Protein AF-E5BIM7-F1 (afdb_monomer_lite)

Sequence (135 aa):
MYSMKSFYQRKAYYFTISDIEKTIEVKNSFFLLENKVVLPNHLSYYLTSNSVLDQKYGHLTRNGNISPSFSIYLFGYQGFVKDKITFSSFEETKILRLRQYHKIKGKSVDMENIQKYHLETNKNRKLFYQEWREE

Structure (mmCIF, N/CA/C/O backbone):
data_AF-E5BIM7-F1
#
_entry.id   AF-E5BIM7-F1
#
loop_
_atom_site.group_PDB
_atom_site.id
_atom_site.type_symbol
_atom_site.label_atom_id
_atom_site.label_alt_id
_atom_site.label_comp_id
_atom_site.label_asym_id
_atom_site.label_entity_id
_atom_site.label_seq_id
_atom_site.pdbx_PDB_ins_code
_atom_site.Cartn_x
_atom_site.Cartn_y
_atom_site.Cartn_z
_atom_site.occupancy
_atom_site.B_iso_or_equiv
_atom_site.auth_seq_id
_atom_site.auth_comp_id
_atom_site.auth_asym_id
_atom_site.auth_atom_id
_atom_site.pdbx_PDB_model_num
ATOM 1 N N . MET A 1 1 ? -9.275 -11.654 -5.867 1.00 37.00 1 MET A N 1
ATOM 2 C CA . MET A 1 1 ? -8.081 -12.325 -5.315 1.00 37.00 1 MET A CA 1
ATOM 3 C C . MET A 1 1 ? -6.870 -11.705 -6.003 1.00 37.00 1 MET A C 1
ATOM 5 O O . MET A 1 1 ? -6.697 -11.920 -7.198 1.00 37.00 1 MET A O 1
ATOM 9 N N . TYR A 1 2 ? -6.131 -10.818 -5.331 1.00 44.84 2 TYR A N 1
ATOM 10 C CA . TYR A 1 2 ? -5.008 -10.100 -5.947 1.00 44.84 2 TYR A CA 1
ATOM 11 C C . TYR A 1 2 ? -3.787 -11.012 -5.905 1.00 44.84 2 TYR A C 1
ATOM 13 O O . TYR A 1 2 ? -3.088 -11.087 -4.902 1.00 44.84 2 TYR A O 1
ATOM 21 N N . SER A 1 3 ? -3.600 -11.794 -6.970 1.00 39.97 3 SER A N 1
ATOM 22 C CA . SER A 1 3 ? -2.574 -12.834 -7.033 1.00 39.97 3 SER A CA 1
ATOM 23 C C . SER A 1 3 ? -1.196 -12.276 -6.672 1.00 39.97 3 SER A C 1
ATOM 25 O O . SER A 1 3 ? -0.705 -11.352 -7.329 1.00 39.97 3 SER A O 1
ATOM 27 N N . MET A 1 4 ? -0.572 -12.882 -5.668 1.00 49.44 4 MET A N 1
ATOM 28 C CA . MET A 1 4 ? 0.821 -12.685 -5.298 1.00 49.44 4 MET A CA 1
ATOM 29 C C . MET A 1 4 ? 1.718 -12.890 -6.528 1.00 49.44 4 MET A C 1
ATOM 31 O O . MET A 1 4 ? 1.748 -13.975 -7.107 1.00 49.44 4 MET A O 1
ATOM 35 N N . LYS A 1 5 ? 2.432 -11.843 -6.959 1.00 57.62 5 LYS A N 1
ATOM 36 C CA . LYS A 1 5 ? 3.376 -11.921 -8.083 1.00 57.62 5 LYS A CA 1
ATOM 37 C C . LYS A 1 5 ? 4.771 -11.518 -7.625 1.00 57.62 5 LYS A C 1
ATOM 39 O O . LYS A 1 5 ? 4.980 -10.417 -7.116 1.00 57.62 5 LYS A O 1
ATOM 44 N N . SER A 1 6 ? 5.702 -12.445 -7.814 1.00 50.94 6 SER A N 1
ATOM 45 C CA . SER A 1 6 ? 7.130 -12.277 -7.562 1.00 50.94 6 SER A CA 1
ATOM 46 C C . SER A 1 6 ? 7.837 -12.089 -8.901 1.00 50.94 6 SER A C 1
ATOM 48 O O . SER A 1 6 ? 7.661 -12.897 -9.813 1.00 50.94 6 SER A O 1
ATOM 50 N N . PHE A 1 7 ? 8.633 -11.031 -9.033 1.00 56.16 7 PHE A N 1
ATOM 51 C CA . PHE A 1 7 ? 9.405 -10.757 -10.246 1.00 56.16 7 PHE A CA 1
ATOM 52 C C . PHE A 1 7 ? 10.848 -11.260 -10.088 1.00 56.16 7 PHE A C 1
ATOM 54 O O . PHE A 1 7 ? 11.669 -10.604 -9.461 1.00 56.16 7 PHE A O 1
ATOM 61 N N . TYR A 1 8 ? 11.154 -12.443 -10.631 1.00 51.38 8 TYR A N 1
ATOM 62 C CA . TYR A 1 8 ? 12.379 -13.216 -10.337 1.00 51.38 8 TYR A CA 1
ATOM 63 C C . TYR A 1 8 ? 13.677 -12.732 -11.012 1.00 51.38 8 TYR A C 1
ATOM 65 O O . TYR A 1 8 ? 14.734 -13.323 -10.798 1.00 51.38 8 TYR A O 1
ATOM 73 N N . GLN A 1 9 ? 13.639 -11.686 -11.839 1.00 55.38 9 GLN A N 1
ATOM 74 C CA . GLN A 1 9 ? 14.839 -11.211 -12.538 1.00 55.38 9 GLN A CA 1
ATOM 75 C C . GLN A 1 9 ? 15.584 -10.158 -11.708 1.00 55.38 9 GLN A C 1
ATOM 77 O O . GLN A 1 9 ? 14.973 -9.186 -11.265 1.00 55.38 9 GLN A O 1
ATOM 82 N N . ARG A 1 10 ? 16.910 -10.319 -11.559 1.00 58.56 10 ARG A N 1
ATOM 83 C CA . ARG A 1 10 ? 17.828 -9.372 -10.891 1.00 58.56 10 ARG A CA 1
ATOM 84 C C . ARG A 1 10 ? 17.988 -8.069 -11.691 1.00 58.56 10 ARG A C 1
ATOM 86 O O . ARG A 1 10 ? 19.052 -7.798 -12.241 1.00 58.56 10 ARG A O 1
ATOM 93 N N . LYS A 1 11 ? 16.942 -7.251 -11.761 1.00 64.06 11 LYS A N 1
ATOM 94 C CA . LYS A 1 11 ? 16.935 -5.966 -12.475 1.00 64.06 11 LYS A CA 1
ATOM 95 C C . LYS A 1 11 ? 16.247 -4.879 -11.656 1.00 64.06 11 LYS A C 1
ATOM 97 O O . LYS A 1 11 ? 15.528 -5.169 -10.704 1.00 64.06 11 LYS A O 1
ATOM 102 N N . ALA A 1 12 ? 16.509 -3.620 -12.001 1.00 66.12 12 ALA A N 1
ATOM 103 C CA . ALA A 1 12 ? 15.769 -2.508 -11.421 1.00 66.12 12 ALA A CA 1
ATOM 104 C C . ALA A 1 12 ? 14.326 -2.556 -11.936 1.00 66.12 12 ALA A C 1
ATOM 106 O O . ALA A 1 12 ? 14.098 -2.650 -13.144 1.00 66.12 12 ALA A O 1
ATOM 107 N N . TYR A 1 13 ? 13.371 -2.493 -11.013 1.00 75.50 13 TYR A N 1
ATOM 108 C CA . TYR A 1 13 ? 11.967 -2.289 -11.337 1.00 75.50 13 TYR A CA 1
ATOM 109 C C . TYR A 1 13 ? 11.569 -0.893 -10.913 1.00 75.50 13 TYR A C 1
ATOM 111 O O . TYR A 1 13 ? 12.003 -0.409 -9.865 1.00 75.50 13 TYR A O 1
ATOM 119 N N . TYR A 1 14 ? 10.712 -0.299 -11.720 1.00 81.38 14 TYR A N 1
ATOM 120 C CA . TYR A 1 14 ? 10.005 0.928 -11.428 1.00 81.38 14 TYR A CA 1
ATOM 121 C C . TYR A 1 14 ? 8.544 0.573 -11.243 1.00 81.38 14 TYR A C 1
ATOM 123 O O . TYR A 1 14 ? 8.036 -0.352 -11.875 1.00 81.38 14 TYR A O 1
ATOM 131 N N . PHE A 1 15 ? 7.853 1.297 -10.387 1.00 84.38 15 PHE A N 1
ATOM 132 C CA . PHE A 1 15 ? 6.412 1.164 -10.302 1.00 84.38 15 PHE A CA 1
ATOM 133 C C . PHE A 1 15 ? 5.767 2.535 -10.238 1.00 84.38 15 PHE A C 1
ATOM 135 O O . PHE A 1 15 ? 6.331 3.487 -9.689 1.00 84.38 15 PHE A O 1
ATOM 142 N N . THR A 1 16 ? 4.580 2.607 -10.821 1.00 85.00 16 THR A N 1
ATOM 143 C CA . THR A 1 16 ? 3.729 3.786 -10.817 1.00 85.00 16 THR A CA 1
ATOM 144 C C . THR A 1 16 ? 2.406 3.403 -10.179 1.00 85.00 16 THR A C 1
ATOM 146 O O . THR A 1 16 ? 1.821 2.385 -10.542 1.00 85.00 16 THR A O 1
ATOM 149 N N . ILE A 1 17 ? 1.940 4.201 -9.226 1.00 84.56 17 ILE A N 1
ATOM 150 C CA . ILE A 1 17 ? 0.595 4.069 -8.663 1.00 84.56 17 ILE A CA 1
ATOM 151 C C . ILE A 1 17 ? -0.217 5.247 -9.162 1.00 84.56 17 ILE A C 1
ATOM 153 O O . ILE A 1 17 ? 0.164 6.384 -8.890 1.00 84.56 17 ILE A O 1
ATOM 157 N N . SER A 1 18 ? -1.303 4.968 -9.874 1.00 82.44 18 SER A N 1
ATOM 158 C CA . SER A 1 18 ? -2.272 5.973 -10.296 1.00 82.44 18 SER A CA 1
ATOM 159 C C . SER A 1 18 ? -3.436 5.981 -9.320 1.00 82.44 18 SER A C 1
ATOM 161 O O . SER A 1 18 ? -4.114 4.966 -9.152 1.00 82.44 18 SER A O 1
ATOM 163 N N . ASP A 1 19 ? -3.641 7.127 -8.679 1.00 74.31 19 ASP A N 1
ATOM 164 C CA . ASP A 1 19 ? -4.798 7.403 -7.832 1.00 74.31 19 ASP A CA 1
ATOM 165 C C . ASP A 1 19 ? -6.079 7.357 -8.692 1.00 74.31 19 ASP A C 1
ATOM 167 O O . ASP A 1 19 ? -6.959 6.528 -8.479 1.00 74.31 19 ASP A O 1
ATOM 171 N N . ILE A 1 20 ? -6.094 8.121 -9.787 1.00 79.62 20 ILE A N 1
ATOM 172 C CA . ILE A 1 20 ? -7.235 8.271 -10.704 1.00 79.62 20 ILE A CA 1
ATOM 173 C C . ILE A 1 20 ? -7.615 6.951 -11.382 1.00 79.62 20 ILE A C 1
ATOM 175 O O . ILE A 1 20 ? -8.776 6.542 -11.370 1.00 79.62 20 ILE A O 1
ATOM 179 N N . GLU A 1 21 ? -6.639 6.271 -11.988 1.00 83.81 21 GLU A N 1
ATOM 180 C CA . GLU A 1 21 ? -6.905 5.011 -12.693 1.00 83.81 21 GLU A CA 1
ATOM 181 C C . GLU A 1 21 ? -7.030 3.826 -11.734 1.00 83.81 21 GLU A C 1
ATOM 183 O O . GLU A 1 21 ? -7.467 2.752 -12.146 1.00 83.81 21 GLU A O 1
ATOM 188 N N . LYS A 1 22 ? -6.634 4.006 -10.467 1.00 85.44 22 LYS A N 1
ATOM 189 C CA . LYS A 1 22 ? -6.586 2.962 -9.440 1.00 85.44 22 LYS A CA 1
ATOM 190 C C . LYS A 1 22 ? -5.776 1.762 -9.914 1.00 85.44 22 LYS A C 1
ATOM 192 O O . LYS A 1 22 ? -6.202 0.612 -9.833 1.00 85.44 22 LYS A O 1
ATOM 197 N N . THR A 1 23 ? -4.587 2.029 -10.436 1.00 89.06 23 THR A N 1
ATOM 198 C CA . THR A 1 23 ? -3.697 1.016 -11.006 1.00 89.06 23 THR A CA 1
ATOM 199 C C . THR A 1 23 ? -2.325 1.070 -10.357 1.00 89.06 23 THR A C 1
ATOM 201 O O . THR A 1 23 ? -1.834 2.126 -9.963 1.00 89.06 23 THR A O 1
ATOM 204 N N . ILE A 1 24 ? -1.694 -0.096 -10.253 1.00 88.38 24 ILE A N 1
ATOM 205 C CA . ILE A 1 24 ? -0.274 -0.233 -9.950 1.00 88.38 24 ILE A CA 1
ATOM 206 C C . ILE A 1 24 ? 0.379 -0.835 -11.185 1.00 88.38 24 ILE A C 1
ATOM 208 O O . ILE A 1 24 ? 0.134 -1.992 -11.531 1.00 88.38 24 ILE A O 1
ATOM 212 N N . GLU A 1 25 ? 1.214 -0.055 -11.849 1.00 89.44 25 GLU A N 1
ATOM 213 C CA . GLU A 1 25 ? 2.009 -0.505 -12.982 1.00 89.44 25 GLU A CA 1
ATOM 214 C C . GLU A 1 25 ? 3.417 -0.838 -12.510 1.00 89.44 25 GLU A C 1
ATOM 216 O O . GLU A 1 25 ? 4.029 -0.053 -11.792 1.00 89.44 25 GLU A O 1
ATOM 221 N N . VAL A 1 26 ? 3.941 -1.988 -12.924 1.00 85.69 26 VAL A N 1
ATOM 222 C CA . VAL A 1 26 ? 5.335 -2.380 -12.709 1.00 85.69 26 VAL A CA 1
ATOM 223 C C . VAL A 1 26 ? 6.031 -2.380 -14.059 1.00 85.69 26 VAL A C 1
ATOM 225 O O . VAL A 1 26 ? 5.583 -3.032 -15.004 1.00 85.69 26 VAL A O 1
ATOM 228 N N . LYS A 1 27 ? 7.129 -1.638 -14.139 1.00 85.44 27 LYS A N 1
ATOM 229 C CA . LYS A 1 27 ? 7.945 -1.433 -15.331 1.00 85.44 27 LYS A CA 1
ATOM 230 C C . LYS A 1 27 ? 9.363 -1.933 -15.076 1.00 85.44 27 LYS A C 1
ATOM 232 O O . LYS A 1 27 ? 9.860 -1.872 -13.950 1.00 85.44 27 LYS A O 1
ATOM 237 N N . ASN A 1 28 ? 10.020 -2.435 -16.112 1.00 81.56 28 ASN A N 1
ATOM 238 C CA . ASN A 1 28 ? 11.428 -2.825 -16.023 1.00 81.56 28 ASN A CA 1
ATOM 239 C C . ASN A 1 28 ? 12.375 -1.629 -16.179 1.00 81.56 28 ASN A C 1
ATOM 241 O O . ASN A 1 28 ? 11.948 -0.482 -16.297 1.00 81.56 28 ASN A O 1
ATOM 245 N N . SER A 1 29 ? 13.677 -1.911 -16.213 1.00 78.44 29 SER A N 1
ATOM 246 C CA . SER A 1 29 ? 14.736 -0.913 -16.378 1.00 78.44 29 SER A CA 1
ATOM 247 C C . SER A 1 29 ? 14.687 -0.126 -17.691 1.00 78.44 29 SER A C 1
ATOM 249 O O . SER A 1 29 ? 15.314 0.923 -17.775 1.00 78.44 29 SER A O 1
ATOM 251 N N . PHE A 1 30 ? 13.951 -0.605 -18.696 1.00 81.88 30 PHE A N 1
ATOM 252 C CA . PHE A 1 30 ? 13.709 0.090 -19.964 1.00 81.88 30 PHE A CA 1
ATOM 253 C C . PHE A 1 30 ? 12.359 0.829 -19.980 1.00 81.88 30 PHE A C 1
ATOM 255 O O . PHE A 1 30 ? 11.901 1.242 -21.039 1.00 81.88 30 PHE A O 1
ATOM 262 N N . PHE A 1 31 ? 11.704 0.975 -18.820 1.00 81.31 31 PHE A N 1
ATOM 263 C CA . PHE A 1 31 ? 10.373 1.574 -18.654 1.00 81.31 31 PHE A CA 1
ATOM 264 C C . PHE A 1 31 ? 9.239 0.862 -19.409 1.00 81.31 31 PHE A C 1
ATOM 266 O O . PHE A 1 31 ? 8.140 1.402 -19.538 1.00 81.31 31 PHE A O 1
ATOM 273 N N . LEU A 1 32 ? 9.464 -0.379 -19.845 1.00 85.50 32 LEU A N 1
ATOM 274 C CA . LEU A 1 32 ? 8.436 -1.203 -20.473 1.00 85.50 32 LEU A CA 1
ATOM 275 C C . LEU A 1 32 ? 7.540 -1.828 -19.401 1.00 85.50 32 LEU A C 1
ATOM 277 O O . LEU A 1 32 ? 8.039 -2.315 -18.383 1.00 85.50 32 LEU A O 1
ATOM 281 N N . LEU A 1 33 ? 6.226 -1.816 -19.637 1.00 87.50 33 LEU A N 1
ATOM 282 C CA . LEU A 1 33 ? 5.225 -2.392 -18.740 1.00 87.50 33 LEU A CA 1
ATOM 283 C C . LEU A 1 33 ? 5.383 -3.916 -18.667 1.00 87.50 33 LEU A C 1
ATOM 285 O O . LEU A 1 33 ? 5.223 -4.609 -19.667 1.00 87.50 33 LEU A O 1
ATOM 289 N N . GLU A 1 34 ? 5.651 -4.437 -17.472 1.00 83.94 34 GLU A N 1
ATOM 290 C CA . GLU A 1 34 ? 5.719 -5.883 -17.216 1.00 83.94 34 GLU A CA 1
ATOM 291 C C . GLU A 1 34 ? 4.520 -6.390 -16.421 1.00 83.94 34 GLU A C 1
ATOM 293 O O . GLU A 1 34 ? 4.201 -7.579 -16.454 1.00 83.94 34 GLU A O 1
ATOM 298 N N . ASN A 1 35 ? 3.850 -5.508 -15.680 1.00 84.75 35 ASN A N 1
ATOM 299 C CA . ASN A 1 35 ? 2.665 -5.876 -14.926 1.00 84.75 35 ASN A CA 1
ATOM 300 C C . ASN A 1 35 ? 1.747 -4.692 -14.690 1.00 84.75 35 ASN A C 1
ATOM 302 O O . ASN A 1 35 ? 2.205 -3.565 -14.517 1.00 84.75 35 ASN A O 1
ATOM 306 N N . LYS A 1 36 ? 0.459 -4.995 -14.574 1.00 88.19 36 LYS A N 1
ATOM 307 C CA . LYS A 1 36 ? -0.571 -4.049 -14.179 1.00 88.19 36 LYS A CA 1
ATOM 308 C C . LYS A 1 36 ? -1.506 -4.733 -13.193 1.00 88.19 36 LYS A C 1
ATOM 310 O O . LYS A 1 36 ? -2.091 -5.769 -13.501 1.00 88.19 36 LYS A O 1
ATOM 315 N N . VAL A 1 37 ? -1.629 -4.153 -12.007 1.00 87.25 37 VAL A N 1
ATOM 316 C CA . VAL A 1 37 ? -2.616 -4.539 -10.999 1.00 87.25 37 VAL A CA 1
ATOM 317 C C . VAL A 1 37 ? -3.686 -3.463 -10.977 1.00 87.25 37 VAL A C 1
ATOM 319 O O . VAL A 1 37 ? -3.378 -2.288 -10.801 1.00 87.25 37 VAL A O 1
ATOM 322 N N . VAL A 1 38 ? -4.937 -3.864 -11.167 1.00 88.38 38 VAL A N 1
ATOM 323 C CA . VAL A 1 38 ? -6.094 -2.972 -11.060 1.00 88.38 38 VAL A CA 1
ATOM 324 C C . VAL A 1 38 ? -6.629 -3.075 -9.638 1.00 88.38 38 VAL A C 1
ATOM 326 O O . VAL A 1 38 ? -6.905 -4.176 -9.167 1.00 88.38 38 VAL A O 1
ATOM 329 N N . LEU A 1 39 ? -6.730 -1.948 -8.943 1.00 86.62 39 LEU A N 1
ATOM 330 C CA . LEU A 1 39 ? -7.316 -1.843 -7.610 1.00 86.62 39 LEU A CA 1
ATOM 331 C C . LEU A 1 39 ? -8.848 -1.705 -7.715 1.00 86.62 39 LEU A C 1
ATOM 333 O O . LEU A 1 39 ? -9.361 -1.278 -8.752 1.00 86.62 39 LEU A O 1
ATOM 337 N N . PRO A 1 40 ? -9.603 -2.030 -6.650 1.00 85.88 40 PRO A N 1
ATOM 338 C CA . PRO A 1 40 ? -11.048 -1.826 -6.614 1.00 85.88 40 PRO A CA 1
ATOM 339 C C . PRO A 1 40 ? -11.446 -0.384 -6.935 1.00 85.88 40 PRO A C 1
ATOM 341 O O . PRO A 1 40 ? -11.134 0.548 -6.192 1.00 85.88 40 PRO A O 1
ATOM 344 N N . ASN A 1 41 ? -12.211 -0.198 -8.007 1.00 83.56 41 ASN A N 1
ATOM 345 C CA . ASN A 1 41 ? -12.645 1.129 -8.431 1.00 83.56 41 ASN A CA 1
ATOM 346 C C . ASN A 1 41 ? -13.712 1.766 -7.531 1.00 83.56 41 ASN A C 1
ATOM 348 O O . ASN A 1 41 ? -13.817 2.986 -7.466 1.00 83.56 41 ASN A O 1
ATOM 352 N N . HIS A 1 42 ? -14.464 0.958 -6.801 1.00 85.12 42 HIS A N 1
ATOM 353 C CA . HIS A 1 42 ? -15.542 1.388 -5.914 1.00 85.12 42 HIS A CA 1
ATOM 354 C C . HIS A 1 42 ? -15.081 1.639 -4.470 1.00 85.12 42 HIS A C 1
ATOM 356 O O . HIS A 1 42 ? -15.882 2.075 -3.649 1.00 85.12 42 HIS A O 1
ATOM 362 N N . LEU A 1 43 ? -13.814 1.356 -4.144 1.00 87.62 43 LEU A N 1
ATOM 363 C CA . LEU A 1 43 ? -13.265 1.601 -2.810 1.00 87.62 43 LEU A CA 1
ATOM 364 C C . LEU A 1 43 ? -12.429 2.879 -2.777 1.00 87.62 43 LEU A C 1
ATOM 366 O O . LEU A 1 43 ? -11.761 3.243 -3.753 1.00 87.62 43 LEU A O 1
ATOM 370 N N . SER A 1 44 ? -12.448 3.525 -1.616 1.00 89.19 44 SER A N 1
ATOM 371 C CA . SER A 1 44 ? -11.540 4.617 -1.276 1.00 89.19 44 SER A CA 1
ATOM 372 C C . SER A 1 44 ? -10.195 4.052 -0.833 1.00 89.19 44 SER A C 1
ATOM 374 O O . SER A 1 44 ? -10.129 2.967 -0.245 1.00 89.19 44 SER A O 1
ATOM 376 N N . TYR A 1 45 ? -9.115 4.788 -1.083 1.00 88.81 45 TYR A N 1
ATOM 377 C CA . TYR A 1 45 ? -7.771 4.378 -0.694 1.00 88.81 45 TYR A CA 1
ATOM 378 C C . TYR A 1 45 ? -6.983 5.526 -0.094 1.00 88.81 45 TYR A C 1
ATOM 380 O O . TYR A 1 45 ? -7.183 6.694 -0.404 1.00 88.81 45 TYR A O 1
ATOM 388 N N . TYR A 1 46 ? -6.057 5.150 0.777 1.00 88.75 46 TYR A N 1
ATOM 389 C CA . TYR A 1 46 ? -5.064 6.047 1.334 1.00 88.75 46 TYR A CA 1
ATOM 390 C C . TYR A 1 46 ? -3.678 5.527 0.984 1.00 88.75 46 TYR A C 1
ATOM 392 O O . TYR A 1 46 ? -3.349 4.372 1.263 1.00 88.75 46 TYR A O 1
ATOM 400 N N . LEU A 1 47 ? -2.849 6.385 0.404 1.00 87.56 47 LEU A N 1
ATOM 401 C CA . LEU A 1 47 ? -1.491 6.047 0.007 1.00 87.56 47 LEU A CA 1
ATOM 402 C C . LEU A 1 47 ? -0.498 6.771 0.913 1.00 87.56 47 LEU A C 1
ATOM 404 O O . LEU A 1 47 ? -0.395 7.995 0.867 1.00 87.56 47 LEU A O 1
ATOM 408 N N . THR A 1 48 ? 0.272 6.012 1.696 1.00 81.56 48 THR A N 1
ATOM 409 C CA . THR A 1 48 ? 1.246 6.555 2.656 1.00 81.56 48 THR A CA 1
ATOM 410 C C . THR A 1 48 ? 2.435 7.164 1.908 1.00 81.56 48 THR A C 1
ATOM 412 O O . THR A 1 48 ? 3.446 6.508 1.659 1.00 81.56 48 THR A O 1
ATOM 415 N N . SER A 1 49 ? 2.306 8.406 1.467 1.00 66.56 49 SER A N 1
ATOM 416 C CA . SER A 1 49 ? 3.412 9.186 0.921 1.00 66.56 49 SER A CA 1
ATOM 417 C C . SER A 1 49 ? 3.043 10.661 0.927 1.00 66.56 49 SER A C 1
ATOM 419 O O . SER A 1 49 ? 1.918 11.010 0.579 1.00 66.56 49 SER A O 1
ATOM 421 N N . ASN A 1 50 ? 4.027 11.499 1.242 1.00 55.16 50 ASN A N 1
ATOM 422 C CA . ASN A 1 50 ? 3.908 12.954 1.298 1.00 55.16 50 ASN A CA 1
ATOM 423 C C . ASN A 1 50 ? 3.880 13.623 -0.094 1.00 55.16 50 ASN A C 1
ATOM 425 O O . ASN A 1 50 ? 3.893 14.845 -0.180 1.00 55.16 50 ASN A O 1
ATOM 429 N N . SER A 1 51 ? 3.900 12.850 -1.187 1.00 52.22 51 SER A N 1
ATOM 430 C CA . SER A 1 51 ? 3.828 13.389 -2.550 1.00 52.22 51 SER A CA 1
ATOM 431 C C . SER A 1 51 ? 2.407 13.840 -2.889 1.00 52.22 51 SER A C 1
ATOM 433 O O . SER A 1 51 ? 1.479 13.039 -2.774 1.00 52.22 51 SER A O 1
ATOM 435 N N . VAL A 1 52 ? 2.285 15.088 -3.354 1.00 51.38 52 VAL A N 1
ATOM 436 C CA . VAL A 1 52 ? 1.047 15.749 -3.820 1.00 51.38 52 VAL A CA 1
ATOM 437 C C . VAL A 1 52 ? 0.674 15.336 -5.258 1.00 51.38 52 VAL A C 1
ATOM 439 O O . VAL A 1 52 ? -0.360 15.734 -5.770 1.00 51.38 52 VAL A O 1
A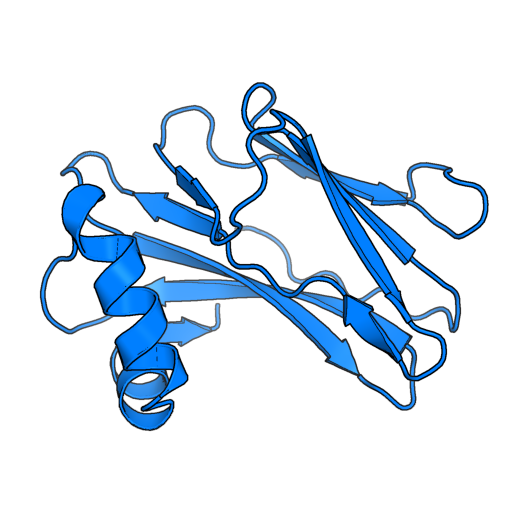TOM 442 N N . LEU A 1 53 ? 1.509 14.539 -5.932 1.00 58.00 53 LEU A N 1
ATOM 443 C CA . LEU A 1 53 ? 1.274 14.121 -7.318 1.00 58.00 53 LEU A CA 1
ATOM 444 C C . LEU A 1 53 ? 0.289 12.942 -7.408 1.00 58.00 53 LEU A C 1
ATOM 446 O O . LEU A 1 53 ? 0.439 11.963 -6.671 1.00 58.00 53 LEU A O 1
ATOM 450 N N . ASP A 1 54 ? -0.615 12.999 -8.395 1.00 60.16 54 ASP A N 1
ATOM 451 C CA . ASP A 1 54 ? -1.609 11.957 -8.742 1.00 60.16 54 ASP A CA 1
ATOM 452 C C . ASP A 1 54 ? -0.982 10.603 -9.114 1.00 60.16 54 ASP A C 1
ATOM 454 O O . ASP A 1 54 ? -1.636 9.556 -9.103 1.00 60.16 54 ASP A O 1
ATOM 458 N N . GLN A 1 55 ? 0.309 10.627 -9.450 1.00 62.31 55 GLN A N 1
ATOM 459 C CA . GLN A 1 55 ? 1.112 9.450 -9.726 1.00 62.31 55 GLN A CA 1
ATOM 460 C C . GLN A 1 55 ? 2.289 9.371 -8.766 1.00 62.31 55 GLN A C 1
ATOM 462 O O . GLN A 1 55 ? 3.101 10.295 -8.655 1.00 62.31 55 GLN A O 1
ATOM 467 N N . LYS A 1 56 ? 2.413 8.225 -8.093 1.00 73.25 56 LYS A N 1
ATOM 468 C CA . LYS A 1 56 ? 3.560 7.950 -7.223 1.00 73.25 56 LYS A CA 1
ATOM 469 C C . LYS A 1 56 ? 4.526 7.012 -7.907 1.00 73.25 56 LYS A C 1
ATOM 471 O O . LYS A 1 56 ? 4.125 5.978 -8.433 1.00 73.25 56 LYS A O 1
ATOM 476 N N . TYR A 1 57 ? 5.796 7.383 -7.847 1.00 77.25 57 TYR A N 1
ATOM 477 C CA . TYR A 1 57 ? 6.897 6.652 -8.446 1.00 77.25 57 TYR A CA 1
ATOM 478 C C . TYR A 1 57 ? 7.790 6.083 -7.357 1.00 77.25 57 TYR A C 1
ATOM 480 O O . TYR A 1 57 ? 8.087 6.748 -6.363 1.00 77.25 57 TYR A O 1
ATOM 488 N N . GLY A 1 58 ? 8.271 4.870 -7.573 1.00 79.88 58 GLY A N 1
ATOM 489 C CA . GLY A 1 58 ? 9.385 4.341 -6.809 1.00 79.88 58 GLY A CA 1
ATOM 490 C C . GLY A 1 58 ? 10.088 3.235 -7.567 1.00 79.88 58 GLY A C 1
ATOM 491 O O . GLY A 1 58 ? 9.691 2.853 -8.670 1.00 79.88 58 GLY A O 1
ATOM 492 N N . HIS A 1 59 ?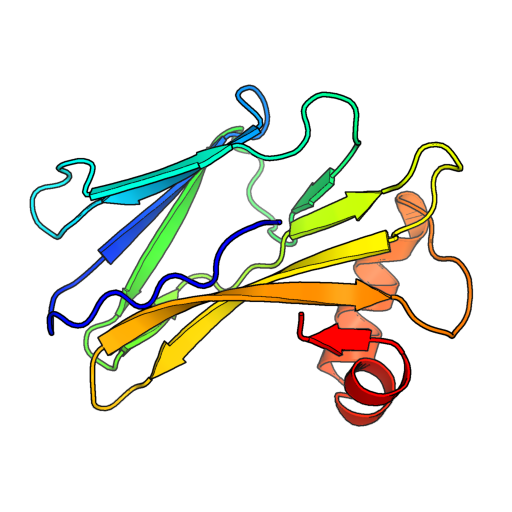 11.185 2.773 -6.987 1.00 80.38 59 HIS A N 1
ATOM 493 C CA . HIS A 1 59 ? 12.067 1.827 -7.641 1.00 80.38 59 HIS A CA 1
ATOM 494 C C . HIS A 1 59 ? 12.752 0.899 -6.644 1.00 80.38 59 HIS A C 1
ATOM 496 O O . HIS A 1 59 ? 12.845 1.190 -5.447 1.00 80.38 59 HIS A O 1
ATOM 502 N N . LEU A 1 60 ? 13.272 -0.211 -7.163 1.00 78.62 60 LEU A N 1
ATOM 503 C CA . LEU A 1 60 ? 14.247 -1.028 -6.453 1.00 78.62 60 LEU A CA 1
ATOM 504 C C . LEU A 1 60 ? 15.646 -0.438 -6.626 1.00 78.62 60 LEU A C 1
ATOM 506 O O . LEU A 1 60 ? 16.172 -0.338 -7.734 1.00 78.62 60 LEU A O 1
ATOM 510 N N . THR A 1 61 ? 16.251 -0.051 -5.509 1.00 73.69 61 THR A N 1
ATOM 511 C CA . THR A 1 61 ? 17.634 0.425 -5.436 1.00 73.69 61 THR A CA 1
ATOM 512 C C . THR A 1 61 ? 18.626 -0.679 -5.813 1.00 73.69 61 THR A C 1
ATOM 514 O O . THR A 1 61 ? 18.297 -1.867 -5.870 1.00 73.69 61 THR A O 1
ATOM 517 N N . ARG A 1 62 ? 19.897 -0.306 -6.010 1.00 66.75 62 ARG A N 1
ATOM 518 C CA . ARG A 1 62 ? 20.979 -1.262 -6.306 1.00 66.75 62 ARG A CA 1
ATOM 519 C C . ARG A 1 62 ? 21.133 -2.356 -5.245 1.00 66.75 62 ARG A C 1
ATOM 521 O O . ARG A 1 62 ? 21.481 -3.475 -5.617 1.00 66.75 62 ARG A O 1
ATOM 528 N N . ASN A 1 63 ? 20.813 -2.048 -3.988 1.00 71.56 63 ASN A N 1
ATOM 529 C CA . ASN A 1 63 ? 20.890 -2.972 -2.851 1.00 71.56 63 ASN A CA 1
ATOM 530 C C . ASN A 1 63 ? 19.596 -3.780 -2.667 1.00 71.56 63 ASN A C 1
ATOM 532 O O . ASN A 1 63 ? 19.441 -4.495 -1.690 1.00 71.56 63 ASN A O 1
ATOM 536 N N . GLY A 1 64 ? 18.642 -3.642 -3.591 1.00 70.56 64 GLY A N 1
ATOM 537 C CA . GLY A 1 64 ? 17.373 -4.351 -3.542 1.00 70.56 64 GLY A CA 1
ATOM 538 C C . GLY A 1 64 ? 16.330 -3.705 -2.637 1.00 70.56 64 GLY A C 1
ATOM 539 O O . GLY A 1 64 ? 15.227 -4.218 -2.598 1.00 70.56 64 GLY A O 1
ATOM 540 N N . ASN A 1 65 ? 16.599 -2.578 -1.971 1.00 76.31 65 ASN A N 1
ATOM 541 C CA . ASN A 1 65 ? 15.600 -1.851 -1.174 1.00 76.31 65 ASN A CA 1
ATOM 542 C C . ASN A 1 65 ? 14.601 -1.080 -2.039 1.00 76.31 65 ASN A C 1
ATOM 544 O O . ASN A 1 65 ? 14.978 -0.568 -3.093 1.00 76.31 65 ASN A O 1
ATOM 548 N N . ILE A 1 66 ? 13.361 -0.935 -1.570 1.00 82.00 66 ILE A N 1
ATOM 549 C CA . ILE A 1 66 ? 12.329 -0.111 -2.217 1.00 82.00 66 ILE A CA 1
ATOM 550 C C . ILE A 1 66 ? 12.458 1.344 -1.766 1.00 82.00 66 ILE A C 1
ATOM 552 O O . ILE A 1 66 ? 12.434 1.631 -0.567 1.00 82.00 66 ILE A O 1
ATOM 556 N N . SER A 1 67 ? 12.539 2.266 -2.728 1.00 78.56 67 SER A N 1
ATOM 557 C CA . SER A 1 67 ? 12.621 3.701 -2.454 1.00 78.56 67 SER A CA 1
ATOM 558 C C . SER A 1 67 ? 11.712 4.538 -3.375 1.00 78.56 67 SER A C 1
ATOM 560 O O . SER A 1 67 ? 11.793 4.386 -4.600 1.00 78.56 67 SER A O 1
ATOM 562 N N . PRO A 1 68 ? 10.873 5.440 -2.820 1.00 77.88 68 PRO A N 1
ATOM 563 C CA . PRO A 1 68 ? 10.509 5.520 -1.401 1.00 77.88 68 PRO A CA 1
ATOM 564 C C . PRO A 1 68 ? 9.669 4.301 -0.979 1.00 77.88 68 PRO A C 1
ATOM 566 O O . PRO A 1 68 ? 9.091 3.619 -1.819 1.00 77.88 68 PRO A O 1
ATOM 569 N N . SER A 1 69 ? 9.576 4.028 0.323 1.00 77.50 69 SER A N 1
ATOM 570 C CA . SER A 1 69 ? 8.639 3.028 0.856 1.00 77.50 69 SER A CA 1
ATOM 571 C C . SER A 1 69 ? 7.232 3.616 0.993 1.00 77.50 69 SER A C 1
ATOM 573 O O . SER A 1 69 ? 7.071 4.736 1.471 1.00 77.50 69 SER A O 1
ATOM 575 N N . PHE A 1 70 ? 6.208 2.855 0.612 1.00 81.62 70 PHE A N 1
ATOM 576 C CA . PHE A 1 70 ? 4.801 3.251 0.723 1.00 81.62 70 PHE A CA 1
ATOM 577 C C . PHE A 1 70 ? 3.911 2.017 0.930 1.00 81.62 70 PHE A C 1
ATOM 579 O O . PHE A 1 70 ? 4.312 0.865 0.754 1.00 81.62 70 PHE A O 1
ATOM 586 N N . SER A 1 71 ? 2.686 2.269 1.365 1.00 88.44 71 SER A N 1
ATOM 587 C CA . SER A 1 71 ? 1.609 1.309 1.557 1.00 88.44 71 SER A CA 1
ATOM 588 C C . SER A 1 71 ? 0.319 1.927 1.037 1.00 88.44 71 SER A C 1
ATOM 590 O O . SER A 1 71 ? 0.096 3.127 1.201 1.00 88.44 71 SER A O 1
ATOM 592 N N . ILE A 1 72 ? -0.531 1.101 0.441 1.00 90.81 72 ILE A N 1
ATOM 593 C CA . ILE A 1 72 ? -1.883 1.479 0.032 1.00 90.81 72 ILE A CA 1
ATOM 594 C C . ILE A 1 72 ? -2.841 0.841 1.028 1.00 90.81 72 ILE A C 1
ATOM 596 O O . ILE A 1 72 ? -2.759 -0.357 1.273 1.00 90.81 72 ILE A O 1
ATOM 600 N N . TYR A 1 73 ? -3.745 1.618 1.598 1.00 93.25 73 TYR A N 1
ATOM 601 C CA . TYR A 1 73 ? -4.843 1.123 2.415 1.00 93.25 73 TYR A CA 1
ATOM 602 C C . TYR A 1 73 ? -6.137 1.223 1.622 1.00 93.25 73 TYR A C 1
ATOM 604 O O . TYR A 1 73 ? -6.370 2.250 0.997 1.00 93.25 73 TYR A O 1
ATOM 612 N N . LEU A 1 74 ? -6.962 0.181 1.658 1.00 93.25 74 LEU A N 1
ATOM 613 C CA . LEU A 1 74 ? -8.265 0.113 0.999 1.00 93.25 74 LEU A CA 1
ATOM 614 C C . LEU A 1 74 ? -9.360 0.133 2.069 1.00 93.25 74 LEU A C 1
ATOM 616 O O . LEU A 1 74 ? -9.332 -0.655 3.023 1.00 93.25 74 LEU A O 1
ATOM 620 N N . PHE A 1 75 ? -10.322 1.035 1.908 1.00 94.44 75 PHE A N 1
ATOM 621 C CA . PHE A 1 75 ? -11.443 1.217 2.824 1.00 94.44 75 PHE A CA 1
ATOM 622 C C . PHE A 1 75 ? -12.681 0.536 2.263 1.00 94.44 75 PHE A C 1
ATOM 624 O O . PHE A 1 75 ? -13.022 0.729 1.100 1.00 94.44 75 PHE A O 1
ATOM 631 N N . GLY A 1 76 ? -13.355 -0.258 3.093 1.00 92.44 76 GLY A N 1
ATOM 632 C CA . GLY A 1 76 ? -14.642 -0.846 2.733 1.00 92.44 76 GLY A CA 1
ATOM 633 C C . GLY A 1 76 ? -15.756 0.203 2.698 1.00 92.44 76 GLY A C 1
ATOM 634 O O . GLY A 1 76 ? -15.586 1.323 3.172 1.00 92.44 76 GLY A O 1
ATOM 635 N N . TYR A 1 77 ? -16.938 -0.194 2.225 1.00 90.75 77 TYR A N 1
ATOM 636 C CA . TYR A 1 77 ? -18.112 0.687 2.103 1.00 90.75 77 TYR A CA 1
ATOM 637 C C . TYR A 1 77 ? -18.550 1.378 3.403 1.00 90.75 77 TYR A C 1
ATOM 639 O O . TYR A 1 77 ? -19.168 2.432 3.364 1.00 90.75 77 TYR A O 1
ATOM 647 N N . GLN A 1 78 ? -18.213 0.804 4.559 1.00 91.62 78 GLN A N 1
ATOM 648 C CA . GLN A 1 78 ? -18.497 1.388 5.874 1.00 91.62 78 GLN A CA 1
ATOM 649 C C . GLN A 1 78 ? -17.517 2.510 6.270 1.00 91.62 78 GLN A C 1
ATOM 651 O O . GLN A 1 78 ? -17.591 3.005 7.387 1.00 91.62 78 GLN A O 1
ATOM 656 N N . GLY A 1 79 ? -16.563 2.874 5.405 1.00 93.44 79 GLY A N 1
ATOM 657 C CA . GLY A 1 79 ? -15.576 3.926 5.671 1.00 93.44 79 GLY A CA 1
ATOM 658 C C . GLY A 1 79 ? -14.381 3.483 6.520 1.00 93.44 79 GLY A C 1
ATOM 659 O O . GLY A 1 79 ? -13.553 4.310 6.892 1.00 93.44 79 GLY A O 1
ATOM 660 N N . PHE A 1 80 ? -14.251 2.184 6.805 1.00 96.06 80 PHE A N 1
ATOM 661 C CA . PHE A 1 80 ? -13.158 1.633 7.608 1.00 96.06 80 PHE A CA 1
ATOM 662 C C . PHE A 1 80 ? -12.192 0.801 6.780 1.00 96.06 80 PHE A C 1
ATOM 664 O O . PHE A 1 80 ? -12.592 0.084 5.859 1.00 96.06 80 PHE A O 1
ATOM 671 N N . VAL A 1 81 ? -10.915 0.853 7.153 1.00 95.69 81 VAL A N 1
ATOM 672 C CA . VAL A 1 81 ? -9.858 0.112 6.472 1.00 95.69 81 VAL A CA 1
ATOM 673 C C . VAL A 1 81 ? -10.079 -1.400 6.572 1.00 95.69 81 VAL A C 1
ATOM 675 O O . VAL A 1 81 ? -10.352 -1.931 7.654 1.00 95.69 81 VAL A O 1
ATOM 678 N N . LYS A 1 82 ? -9.961 -2.090 5.437 1.00 95.44 82 LYS A N 1
ATOM 679 C CA . LYS A 1 82 ? -10.131 -3.545 5.318 1.00 95.44 82 LYS A CA 1
ATOM 680 C C . LYS A 1 82 ? -8.885 -4.229 4.795 1.00 95.44 82 LYS A C 1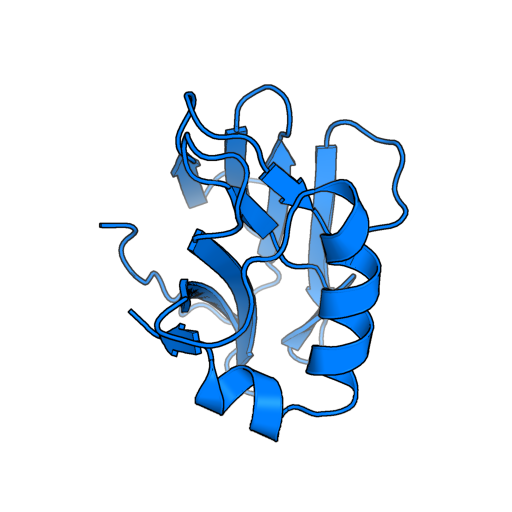
ATOM 682 O O . LYS A 1 82 ? -8.508 -5.262 5.337 1.00 95.44 82 LYS A O 1
ATOM 687 N N . ASP A 1 83 ? -8.215 -3.621 3.825 1.00 94.56 83 ASP A N 1
ATOM 688 C CA . ASP A 1 83 ? -7.022 -4.202 3.223 1.00 94.56 83 ASP A CA 1
ATOM 689 C C . ASP A 1 83 ? -5.858 -3.213 3.223 1.00 94.56 83 ASP A C 1
ATOM 691 O O . ASP A 1 83 ? -6.034 -1.991 3.219 1.00 94.56 83 ASP A O 1
ATOM 695 N N . LYS A 1 84 ? -4.646 -3.758 3.233 1.00 93.62 84 LYS A N 1
ATOM 696 C CA . LYS A 1 84 ? -3.400 -3.018 3.071 1.00 93.62 84 LYS A CA 1
ATOM 697 C C . LYS A 1 84 ? -2.537 -3.729 2.043 1.00 93.62 84 LYS A C 1
ATOM 699 O O . LYS A 1 84 ? -2.224 -4.902 2.206 1.00 93.62 84 LYS A O 1
ATOM 704 N N . ILE A 1 85 ? -2.100 -3.007 1.025 1.00 91.00 85 ILE A N 1
ATOM 705 C CA . ILE A 1 85 ? -1.121 -3.472 0.050 1.00 91.00 85 ILE A CA 1
ATOM 706 C C . ILE A 1 85 ? 0.231 -2.857 0.402 1.00 91.00 85 ILE A C 1
ATOM 708 O O . ILE A 1 85 ? 0.346 -1.644 0.603 1.00 91.00 85 ILE A O 1
ATOM 712 N N . THR A 1 86 ? 1.262 -3.690 0.484 1.00 87.88 86 THR A N 1
ATOM 713 C CA . THR A 1 86 ? 2.642 -3.258 0.714 1.00 87.88 86 THR A CA 1
ATOM 714 C C . THR A 1 86 ? 3.561 -3.765 -0.380 1.00 87.88 86 THR A C 1
ATOM 716 O O . THR A 1 86 ? 3.300 -4.769 -1.043 1.00 87.88 86 THR A O 1
ATOM 719 N N . PHE A 1 87 ? 4.662 -3.047 -0.557 1.00 83.94 87 PHE A N 1
ATOM 720 C CA . PHE A 1 87 ? 5.720 -3.405 -1.480 1.00 83.94 87 PHE A CA 1
ATOM 721 C C . PHE A 1 87 ? 6.878 -3.906 -0.629 1.00 83.94 87 PHE A C 1
ATOM 723 O O . PHE A 1 87 ? 7.283 -3.255 0.334 1.00 83.94 87 PHE A O 1
ATOM 730 N N . SER A 1 88 ? 7.379 -5.087 -0.959 1.00 79.31 88 SER A N 1
ATOM 731 C CA . SER A 1 88 ? 8.528 -5.699 -0.300 1.00 79.31 88 SER A CA 1
ATOM 732 C C . SER A 1 88 ? 9.527 -6.167 -1.339 1.00 79.31 88 SER A C 1
ATOM 734 O O . SER A 1 88 ? 9.168 -6.417 -2.493 1.00 79.31 88 SER A O 1
ATOM 736 N N . SER A 1 89 ? 10.776 -6.281 -0.920 1.00 75.56 89 SER A N 1
ATOM 737 C CA . SER A 1 89 ? 11.839 -6.787 -1.760 1.00 75.56 89 SER A CA 1
ATOM 738 C C . SER A 1 89 ? 12.757 -7.719 -0.995 1.00 75.56 89 SER A C 1
ATOM 740 O O . SER A 1 89 ? 12.937 -7.584 0.212 1.00 75.56 89 SER A O 1
ATOM 742 N N . PHE A 1 90 ? 13.305 -8.698 -1.706 1.00 68.56 90 PHE A N 1
ATOM 743 C CA . PHE A 1 90 ? 14.353 -9.568 -1.183 1.00 68.56 90 PHE A CA 1
ATOM 744 C C . PHE A 1 90 ? 15.704 -9.025 -1.651 1.00 68.56 90 PHE A C 1
ATOM 746 O O . PHE A 1 90 ? 15.975 -9.031 -2.852 1.00 68.56 90 PHE A O 1
ATOM 753 N N . GLU A 1 91 ? 16.528 -8.531 -0.723 1.00 59.88 91 GLU A N 1
ATOM 754 C CA . GLU A 1 91 ? 17.778 -7.803 -1.014 1.00 59.88 91 GLU A CA 1
ATOM 755 C C . GLU A 1 91 ? 18.729 -8.589 -1.941 1.00 59.88 91 GLU A C 1
ATOM 757 O O . GLU A 1 91 ? 19.247 -8.042 -2.916 1.00 59.88 91 GLU A O 1
ATOM 762 N N . GLU A 1 92 ? 18.875 -9.900 -1.726 1.00 57.91 92 GLU A N 1
ATOM 763 C CA . GLU A 1 92 ? 19.793 -10.765 -2.489 1.00 57.91 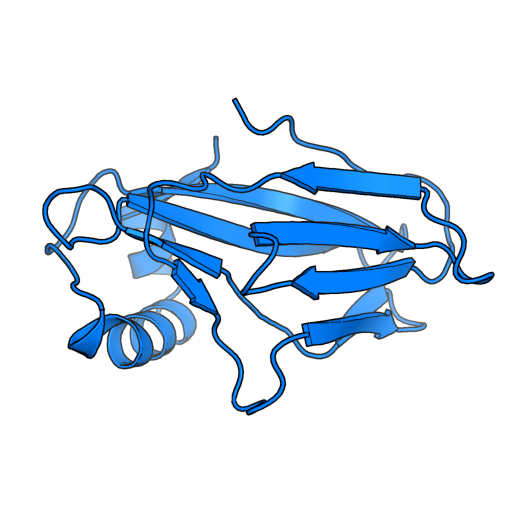92 GLU A CA 1
ATOM 764 C C . GLU A 1 92 ? 19.310 -11.118 -3.908 1.00 57.91 92 GLU A C 1
ATOM 766 O O . GLU A 1 92 ? 20.105 -11.425 -4.810 1.00 57.91 92 GLU A O 1
ATOM 771 N N . THR A 1 93 ? 17.994 -11.104 -4.129 1.00 56.22 93 THR A N 1
ATOM 772 C CA . THR A 1 93 ? 17.371 -11.537 -5.391 1.00 56.22 93 THR A CA 1
ATOM 773 C C . THR A 1 93 ? 16.732 -10.389 -6.167 1.00 56.22 93 THR A C 1
ATOM 775 O O . THR A 1 93 ? 16.423 -10.560 -7.345 1.00 56.22 93 THR A O 1
ATOM 778 N N . LYS A 1 94 ? 16.605 -9.201 -5.556 1.00 64.81 94 LYS A N 1
ATOM 779 C CA . LYS A 1 94 ? 15.997 -7.985 -6.131 1.00 64.81 94 LYS A CA 1
ATOM 780 C C . LYS A 1 94 ? 14.588 -8.228 -6.674 1.00 64.81 94 LYS A C 1
ATOM 782 O O . LYS A 1 94 ? 14.171 -7.628 -7.661 1.00 64.81 94 LYS A O 1
ATOM 787 N N . ILE A 1 95 ? 13.860 -9.120 -6.013 1.00 68.12 95 ILE A N 1
ATOM 788 C CA . ILE A 1 95 ? 12.494 -9.482 -6.376 1.00 68.12 95 ILE A CA 1
ATOM 789 C C . ILE A 1 95 ? 11.554 -8.446 -5.782 1.00 68.12 95 ILE A C 1
ATOM 791 O O . ILE A 1 95 ? 11.491 -8.329 -4.562 1.00 68.12 95 ILE A O 1
ATOM 795 N N . LEU A 1 96 ? 10.800 -7.732 -6.619 1.00 75.62 96 LEU A N 1
ATOM 796 C CA . LEU A 1 96 ? 9.657 -6.953 -6.147 1.00 75.62 96 LEU A CA 1
ATOM 797 C C . LEU A 1 96 ? 8.516 -7.917 -5.795 1.00 75.62 96 LEU A C 1
ATOM 799 O O . LEU A 1 96 ? 8.197 -8.817 -6.572 1.00 75.62 96 LEU A O 1
ATOM 803 N N . ARG A 1 97 ? 7.888 -7.726 -4.638 1.00 81.44 97 ARG A N 1
ATOM 804 C CA . ARG A 1 97 ? 6.692 -8.464 -4.229 1.00 81.44 97 ARG A CA 1
ATOM 805 C C . ARG A 1 97 ? 5.657 -7.498 -3.682 1.00 81.44 97 ARG A C 1
ATOM 807 O O . ARG A 1 97 ? 5.915 -6.792 -2.705 1.00 81.44 97 ARG A O 1
ATOM 814 N N . LEU A 1 98 ? 4.480 -7.517 -4.295 1.00 84.00 98 LEU A N 1
ATOM 815 C CA . LEU A 1 98 ? 3.287 -6.891 -3.743 1.00 84.00 98 LEU A CA 1
ATOM 816 C C . LEU A 1 98 ? 2.655 -7.884 -2.768 1.00 84.00 98 LEU A C 1
ATOM 818 O O . LEU A 1 98 ? 2.408 -9.034 -3.132 1.00 84.00 98 LEU A O 1
ATOM 822 N N . ARG A 1 99 ? 2.434 -7.449 -1.532 1.00 87.75 99 ARG A N 1
ATOM 823 C CA . ARG A 1 99 ? 1.761 -8.233 -0.494 1.00 87.75 99 ARG A CA 1
ATOM 824 C C . ARG A 1 99 ? 0.437 -7.584 -0.163 1.00 87.75 99 ARG A C 1
ATOM 826 O O . ARG A 1 99 ? 0.378 -6.362 -0.038 1.00 87.75 99 ARG A O 1
ATOM 833 N N . GLN A 1 100 ? -0.591 -8.398 0.013 1.00 90.19 100 GLN A N 1
ATOM 834 C CA . GLN A 1 100 ? -1.874 -7.953 0.524 1.00 90.19 100 GLN A CA 1
ATOM 835 C C . GLN A 1 100 ? -2.046 -8.465 1.947 1.00 90.19 100 GLN A C 1
ATOM 837 O O . GLN A 1 100 ? -1.746 -9.614 2.253 1.00 90.19 100 GLN A O 1
ATOM 842 N N . TYR A 1 101 ? -2.554 -7.592 2.801 1.00 94.00 101 TYR A N 1
ATOM 843 C CA . TYR A 1 101 ? -2.964 -7.924 4.146 1.00 94.00 101 TYR A CA 1
ATOM 844 C C . TYR A 1 101 ? -4.438 -7.607 4.316 1.00 94.00 101 TYR A C 1
ATOM 846 O O . TYR A 1 101 ? -4.858 -6.493 3.997 1.00 94.00 101 TYR A O 1
ATOM 854 N N . HIS A 1 102 ? -5.183 -8.543 4.887 1.00 95.06 102 HIS A N 1
ATOM 855 C CA . HIS A 1 102 ? -6.551 -8.339 5.322 1.00 95.06 102 HIS A CA 1
ATOM 856 C C . HIS A 1 102 ? -6.598 -8.037 6.821 1.00 95.06 102 HIS A C 1
ATOM 858 O O . HIS A 1 102 ? -5.902 -8.666 7.630 1.00 95.06 102 HIS A O 1
ATOM 864 N N . LYS A 1 103 ? -7.412 -7.060 7.214 1.00 94.81 103 LYS A N 1
ATOM 865 C CA . LYS A 1 103 ? -7.599 -6.703 8.618 1.00 94.81 103 LYS A CA 1
ATOM 866 C C . LYS A 1 103 ? -8.562 -7.681 9.278 1.00 94.81 103 LYS A C 1
ATOM 868 O O . LYS A 1 103 ? -9.736 -7.733 8.929 1.00 94.81 103 LYS A O 1
ATOM 873 N N . ILE A 1 104 ? -8.074 -8.413 10.273 1.00 95.31 104 ILE A N 1
ATOM 874 C CA . ILE A 1 104 ? -8.828 -9.492 10.929 1.00 95.31 104 ILE A CA 1
ATOM 875 C C . ILE A 1 104 ? -9.326 -9.124 12.330 1.00 95.31 104 ILE A C 1
ATOM 877 O O . ILE A 1 104 ? -10.247 -9.761 12.834 1.00 95.31 104 ILE A O 1
ATOM 881 N N . LYS A 1 105 ? -8.721 -8.125 12.983 1.00 92.62 105 LYS A N 1
ATOM 882 C CA . LYS A 1 105 ? -9.117 -7.657 14.321 1.00 92.62 105 LYS A CA 1
ATOM 883 C C . LYS A 1 105 ? -8.625 -6.233 14.598 1.00 92.62 105 LYS A C 1
ATOM 885 O O . LYS A 1 105 ? -8.028 -5.595 13.733 1.00 92.62 105 LYS A O 1
ATOM 890 N N . GLY A 1 106 ? -8.856 -5.761 15.821 1.00 89.88 106 GLY A N 1
ATOM 891 C CA . GLY A 1 106 ? -8.453 -4.431 16.275 1.00 89.88 106 GLY A CA 1
ATOM 892 C C . GLY A 1 106 ? -9.539 -3.381 16.066 1.00 89.88 106 GLY A C 1
ATOM 893 O O . GLY A 1 106 ? -10.637 -3.679 15.595 1.00 89.88 106 GLY A O 1
ATOM 894 N N . LYS A 1 107 ? -9.236 -2.135 16.439 1.00 88.75 107 LYS A N 1
ATOM 895 C CA . LYS A 1 107 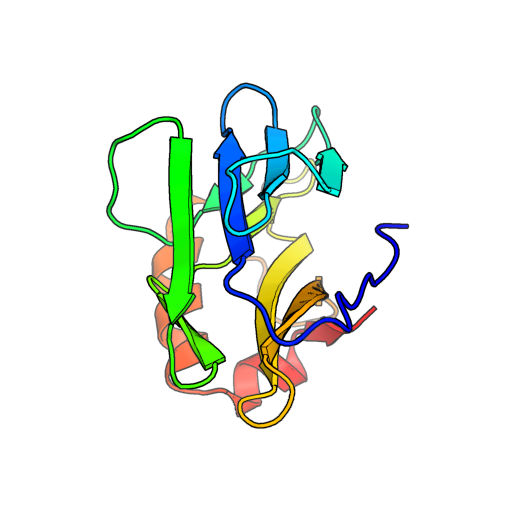? -10.182 -1.018 16.300 1.00 88.75 107 LYS A CA 1
ATOM 896 C C . LYS A 1 107 ? -10.452 -0.722 14.830 1.00 88.75 107 LYS A C 1
ATOM 898 O O . LYS A 1 107 ? -9.529 -0.771 14.019 1.00 88.75 107 LYS A O 1
ATOM 903 N N . SER A 1 108 ? -11.682 -0.358 14.485 1.00 94.31 108 SER A N 1
ATOM 904 C CA . SER A 1 108 ? -11.980 0.246 13.184 1.00 94.31 108 SER A CA 1
ATOM 905 C C . SER A 1 108 ? -11.166 1.533 13.015 1.00 94.31 108 SER A C 1
ATOM 907 O O . SER A 1 108 ? -11.041 2.311 13.956 1.00 94.31 108 SER A O 1
ATOM 909 N N . VAL A 1 109 ? -10.561 1.716 11.841 1.00 96.00 109 VAL A N 1
ATOM 910 C CA . VAL A 1 109 ? -9.734 2.890 11.520 1.00 96.00 109 VAL A CA 1
ATOM 911 C C . VAL A 1 109 ? -10.299 3.493 10.249 1.00 96.00 109 VAL A C 1
ATOM 913 O O . VAL A 1 109 ? -10.375 2.802 9.229 1.00 96.00 109 VAL A O 1
ATOM 916 N N . ASP A 1 110 ? -10.738 4.739 10.346 1.00 95.88 110 ASP A N 1
ATOM 917 C CA . ASP A 1 110 ? -11.234 5.543 9.234 1.00 95.88 110 ASP A CA 1
ATOM 918 C C . ASP A 1 110 ? -10.089 6.264 8.504 1.00 95.88 110 ASP A C 1
ATOM 920 O O . ASP A 1 110 ? -8.905 6.117 8.829 1.00 95.88 110 ASP A O 1
ATOM 924 N N . MET A 1 111 ? -10.451 6.998 7.455 1.00 92.94 111 MET A N 1
ATOM 925 C CA . MET A 1 111 ? -9.496 7.690 6.597 1.00 92.94 111 MET A CA 1
ATOM 926 C C . MET A 1 111 ? -8.801 8.862 7.298 1.00 92.94 111 MET A C 1
ATOM 928 O O . MET A 1 111 ? -7.638 9.123 7.006 1.00 92.94 111 MET A O 1
ATOM 932 N N . GLU A 1 112 ? -9.451 9.526 8.252 1.00 93.38 112 GLU A N 1
ATOM 933 C CA . GLU A 1 112 ? -8.848 10.631 9.009 1.00 93.38 112 GLU A CA 1
ATOM 934 C C . GLU A 1 112 ? -7.737 10.125 9.941 1.00 93.38 112 GLU A C 1
ATOM 936 O O . GLU A 1 112 ? -6.687 10.751 10.089 1.00 93.38 112 GLU A O 1
ATOM 941 N N . ASN A 1 113 ? -7.923 8.938 10.523 1.00 95.12 113 ASN A N 1
ATOM 942 C CA . ASN A 1 113 ? -7.004 8.369 11.507 1.00 95.12 113 ASN A CA 1
ATOM 943 C C . ASN A 1 113 ? -5.940 7.429 10.910 1.00 95.12 113 ASN A C 1
ATOM 945 O O . ASN A 1 113 ? -5.038 6.974 11.626 1.00 95.12 113 ASN A O 1
ATOM 949 N N . ILE A 1 114 ? -5.993 7.133 9.607 1.00 94.38 114 ILE A N 1
ATOM 950 C CA . ILE A 1 114 ? -5.131 6.115 8.984 1.00 94.38 114 ILE A CA 1
ATOM 951 C C . ILE A 1 114 ? -3.643 6.469 9.014 1.00 94.38 114 ILE A C 1
ATOM 953 O O . ILE A 1 114 ? -2.807 5.582 9.199 1.00 94.38 114 ILE A O 1
ATOM 957 N N . GLN A 1 115 ? -3.290 7.751 8.883 1.00 92.44 115 GLN A N 1
ATOM 958 C CA . GLN A 1 115 ? -1.893 8.182 8.921 1.00 92.44 115 GLN A CA 1
ATOM 959 C C . GLN A 1 115 ? -1.280 7.918 10.295 1.00 92.44 115 GLN A C 1
ATOM 961 O O . GLN A 1 115 ? -0.199 7.334 10.401 1.00 92.44 115 GLN A O 1
ATOM 966 N N . LYS A 1 116 ? -1.994 8.302 11.358 1.00 93.12 116 LYS A N 1
ATOM 967 C CA . LYS A 1 116 ? -1.574 8.060 12.740 1.00 93.12 116 LYS A CA 1
ATOM 968 C C . LYS A 1 116 ? -1.428 6.562 13.002 1.00 93.12 116 LYS A C 1
ATOM 970 O O . LYS A 1 116 ? -0.379 6.120 13.468 1.00 93.12 116 LYS A O 1
ATOM 975 N N . TYR A 1 117 ? -2.426 5.777 12.603 1.00 94.25 117 TYR A N 1
ATOM 976 C CA . TYR A 1 117 ? -2.398 4.322 12.730 1.00 94.25 117 TYR A CA 1
ATOM 977 C C . TYR A 1 117 ? -1.225 3.676 11.965 1.00 94.25 117 TYR A C 1
ATOM 979 O O . TYR A 1 117 ? -0.565 2.761 12.468 1.00 94.25 117 TYR A O 1
ATOM 987 N N . HIS A 1 118 ? -0.907 4.164 10.763 1.00 92.44 118 HIS A N 1
ATOM 988 C CA . HIS A 1 118 ? 0.253 3.706 9.996 1.00 92.44 118 HIS A CA 1
ATOM 989 C C . HIS A 1 118 ? 1.570 3.942 10.750 1.00 92.44 118 HIS A C 1
ATOM 991 O O . HIS A 1 118 ? 2.414 3.048 10.827 1.00 92.44 118 HIS A O 1
ATOM 997 N N . LEU A 1 119 ? 1.741 5.126 11.343 1.00 92.06 119 LEU A N 1
ATOM 998 C CA . LEU A 1 119 ? 2.932 5.456 12.127 1.00 92.06 119 LEU A CA 1
ATOM 999 C C . LEU A 1 119 ? 3.039 4.594 13.394 1.00 92.06 119 LEU A C 1
ATOM 1001 O O . LEU A 1 119 ? 4.122 4.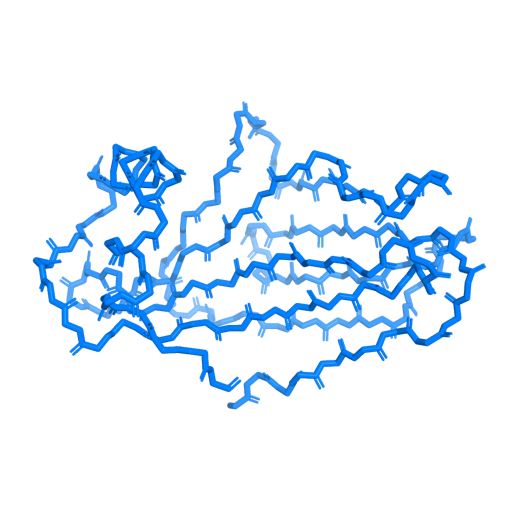093 13.701 1.00 92.06 119 LEU A O 1
ATOM 1005 N N . GLU A 1 120 ? 1.931 4.375 14.101 1.00 92.88 120 GLU A N 1
ATOM 1006 C CA . GLU A 1 120 ? 1.879 3.521 15.295 1.00 92.88 120 GLU A CA 1
ATOM 1007 C C . GLU A 1 120 ? 2.247 2.066 14.973 1.00 92.88 120 GLU A C 1
ATOM 1009 O O . GLU A 1 120 ? 3.111 1.480 15.627 1.00 92.88 120 GLU A O 1
ATOM 1014 N N . THR A 1 121 ? 1.665 1.497 13.916 1.00 91.56 121 THR A N 1
ATOM 1015 C CA . THR A 1 121 ? 1.933 0.110 13.494 1.00 91.56 121 THR A CA 1
ATOM 1016 C C . THR A 1 121 ? 3.321 -0.090 12.878 1.00 91.56 121 THR A C 1
ATOM 1018 O O . THR A 1 121 ? 3.862 -1.197 12.919 1.00 91.56 121 THR A O 1
ATOM 1021 N N . ASN A 1 122 ? 3.945 0.961 12.337 1.00 89.06 122 ASN A N 1
ATOM 1022 C CA . ASN A 1 122 ? 5.351 0.914 11.928 1.00 89.06 122 ASN A CA 1
ATOM 1023 C C . ASN A 1 122 ? 6.302 0.910 13.131 1.00 89.06 122 ASN A C 1
ATOM 1025 O O . ASN A 1 122 ? 7.289 0.178 13.101 1.00 89.06 122 ASN A O 1
ATOM 1029 N N . LYS A 1 123 ? 5.999 1.681 14.186 1.00 91.25 123 LYS A N 1
ATOM 1030 C CA . LYS A 1 123 ? 6.769 1.678 15.443 1.00 91.25 123 LYS A CA 1
ATOM 1031 C C . LYS A 1 123 ? 6.589 0.371 16.217 1.00 91.25 123 LYS A C 1
ATOM 1033 O O . LYS A 1 123 ? 7.543 -0.139 16.792 1.00 91.25 123 LYS A O 1
ATOM 1038 N N . ASN A 1 124 ? 5.380 -0.191 16.202 1.00 91.69 124 ASN A N 1
ATOM 1039 C CA . ASN A 1 124 ? 5.050 -1.453 16.853 1.00 91.69 124 ASN A CA 1
ATOM 1040 C C . ASN A 1 124 ? 4.598 -2.500 15.825 1.00 91.69 124 ASN A C 1
ATOM 1042 O O . ASN A 1 124 ? 3.407 -2.736 15.614 1.00 91.69 124 ASN A O 1
ATOM 1046 N N . ARG A 1 125 ? 5.573 -3.181 15.212 1.00 90.38 125 ARG A N 1
ATOM 1047 C CA . ARG A 1 125 ? 5.308 -4.249 14.233 1.00 90.38 125 ARG A CA 1
ATOM 1048 C C . ARG A 1 125 ? 4.511 -5.418 14.815 1.00 90.38 125 ARG A C 1
ATOM 1050 O O . ARG A 1 125 ? 3.767 -6.059 14.080 1.00 90.38 125 ARG A O 1
ATOM 1057 N N . LYS A 1 126 ? 4.616 -5.679 16.123 1.00 92.81 126 LYS A N 1
ATOM 1058 C CA . LYS A 1 126 ? 3.839 -6.735 16.789 1.00 92.81 126 LYS A CA 1
ATOM 1059 C C . LYS A 1 126 ? 2.341 -6.436 16.727 1.00 92.81 126 LYS A C 1
ATOM 1061 O O . LYS A 1 126 ? 1.570 -7.343 16.433 1.00 92.81 126 LYS A O 1
ATOM 1066 N N . LEU A 1 127 ? 1.945 -5.177 16.933 1.00 91.06 127 LEU A N 1
ATOM 1067 C CA . LEU A 1 127 ? 0.551 -4.750 16.783 1.00 91.06 127 LEU A CA 1
ATOM 1068 C C . LEU A 1 127 ? 0.046 -5.000 15.355 1.00 91.06 127 LEU A C 1
ATOM 1070 O O . LEU A 1 127 ? -1.028 -5.568 15.176 1.00 91.06 127 LEU A O 1
ATOM 1074 N N . PHE A 1 128 ? 0.851 -4.660 14.341 1.00 92.69 128 PHE A N 1
ATOM 1075 C CA . PHE A 1 128 ? 0.499 -4.924 12.943 1.00 92.69 128 PHE A CA 1
ATOM 1076 C C . PHE A 1 128 ? 0.216 -6.413 12.695 1.00 92.69 128 PHE A C 1
ATOM 1078 O O . PHE A 1 128 ? -0.872 -6.762 12.253 1.00 92.69 128 PHE A O 1
ATOM 1085 N N . TYR A 1 129 ? 1.147 -7.306 13.038 1.00 92.31 129 TYR A N 1
ATOM 1086 C CA . TYR A 1 129 ? 0.969 -8.744 12.792 1.00 92.31 129 TYR A CA 1
ATOM 1087 C C . TYR A 1 129 ? -0.120 -9.396 13.653 1.00 92.31 129 TYR A C 1
ATOM 1089 O O . TYR A 1 129 ? -0.571 -10.498 13.358 1.00 92.31 129 TYR A O 1
ATOM 1097 N N . GLN A 1 130 ? -0.560 -8.736 14.725 1.00 94.62 130 GLN A N 1
ATOM 1098 C CA . GLN A 1 130 ? -1.732 -9.175 15.468 1.00 94.62 130 GLN A CA 1
ATOM 1099 C C . GLN A 1 130 ? -3.024 -8.818 14.726 1.00 94.62 130 GLN A C 1
ATOM 1101 O O . GLN A 1 130 ? -3.939 -9.639 14.699 1.00 94.62 130 GLN A O 1
ATOM 1106 N N . GLU A 1 131 ? -3.122 -7.614 14.168 1.00 95.44 131 GLU A N 1
ATOM 1107 C CA . GLU A 1 131 ? -4.356 -7.090 13.567 1.00 95.44 131 GLU A CA 1
ATOM 1108 C C . GLU A 1 131 ? -4.552 -7.470 12.093 1.00 95.44 131 GLU A C 1
ATOM 1110 O O . GLU A 1 131 ? -5.682 -7.437 11.600 1.00 95.44 131 GLU A O 1
ATOM 1115 N N . TRP A 1 132 ? -3.480 -7.871 11.410 1.00 95.62 132 TRP A N 1
ATOM 1116 C CA . TRP A 1 132 ? -3.454 -8.112 9.970 1.00 95.62 132 TRP A CA 1
ATOM 1117 C C . TRP A 1 132 ? -2.984 -9.526 9.630 1.00 95.62 132 TRP A C 1
ATOM 1119 O O . TRP A 1 132 ? -2.029 -10.033 10.218 1.00 95.62 132 TRP A O 1
ATOM 1129 N N . ARG A 1 133 ? -3.627 -10.139 8.635 1.00 94.31 133 ARG A N 1
ATOM 1130 C CA . ARG A 1 133 ? -3.250 -11.433 8.054 1.00 94.31 133 ARG A CA 1
ATOM 1131 C C . ARG A 1 133 ? -2.803 -11.229 6.611 1.00 94.31 133 ARG A C 1
ATOM 1133 O O . ARG A 1 133 ? -3.493 -10.537 5.876 1.00 94.31 133 ARG A O 1
ATOM 1140 N N . GLU A 1 134 ? -1.654 -11.787 6.231 1.00 92.06 134 GLU A N 1
ATOM 1141 C CA . GLU A 1 134 ? -1.237 -11.842 4.820 1.00 92.06 134 GLU A CA 1
ATOM 1142 C C . GLU A 1 134 ? -2.112 -12.867 4.084 1.00 92.06 134 GLU A C 1
ATOM 1144 O O . GLU A 1 134 ? -2.306 -13.967 4.608 1.00 92.06 134 GLU A O 1
ATOM 1149 N N . GLU A 1 135 ? -2.650 -12.482 2.926 1.00 82.31 135 GLU A N 1
ATOM 1150 C CA . GLU A 1 135 ? -3.447 -13.341 2.028 1.00 82.31 135 GLU A CA 1
ATOM 1151 C C . GLU A 1 135 ? -2.575 -14.034 0.970 1.00 82.31 135 GLU A C 1
ATOM 1153 O O . GLU A 1 135 ? -1.585 -13.413 0.509 1.00 82.31 135 GLU A O 1
#

Radius of gyration: 14.79 Å; chains: 1; bounding box: 40×29×37 Å

Foldseek 3Di:
DQDKDKDQAPFKWKWKQAPVQQKIFIATPVRHTPDIDHDDPPWDKDKPDPDPDRMDMWMQDNQLDIPPWIKMFTADPVQFTFKIWGWDTDRVRSIIIIWMKGFDDDDTDGPVCVNVVVVVCVVPVVVVVVGIDID

Organism: NCBI:txid469605

pLDDT: mean 81.43, std 13.8, range [37.0, 96.06]

Secondary structure (DSSP, 8-state):
-----B--SSS--EEEEETTTTEEEEE-TT--EEEEEEPPTTSEEEE-----SSEEEEEE-TTS-EES--EEEEE-TTSSEEEEEEEEEETTTTEEEEEEEEE-SS----TTTHHHHHHHHHH-HHHHHHHEEE-